Protein AF-A0A9W9IWK8-F1 (afdb_monomer_lite)

Secondary structure (DSSP, 8-state):
--HHHHHHHHHHHHHHHHHHHHHHHHTGGG--TTSHHHHHHHHHHHHHHHHHHHHHHHHHTTTTS---HHHHHHHHHHHHHHHHHHHHHHHHHHH-GGGGGGHHHHHHT--HHHHHHHHHHHTTSPS-HHHHHHHHHHHHT-

Sequence (142 aa):
MYGSNQLTTEHITAALHELNTFIENQWLRFCDRTIPIQWVAATVTRVTLARLWLTAHLSLGANGGKLSTEVWQQRHDVLFQTAIEILEFAHLLKCSEETRQWSWMFQMYRQWHAFAFILSELCVRPASALADRAWTISILMY

pLDDT: mean 73.99, std 10.4, range [40.19, 90.12]

Structure (mmCIF, N/CA/C/O backbone):
data_AF-A0A9W9IWK8-F1
#
_entry.id   AF-A0A9W9IWK8-F1
#
loop_
_atom_site.group_PDB
_atom_site.id
_atom_site.type_symbol
_atom_site.label_atom_id
_atom_site.label_alt_id
_atom_site.label_comp_id
_atom_site.label_asym_id
_atom_site.label_entity_id
_atom_site.label_seq_id
_atom_site.pdbx_PDB_ins_code
_atom_site.Cartn_x
_atom_site.Cartn_y
_atom_site.Cartn_z
_atom_site.occupancy
_atom_site.B_iso_or_equiv
_atom_site.auth_seq_id
_atom_site.auth_comp_id
_atom_site.auth_asym_id
_atom_site.auth_atom_id
_atom_site.pdbx_PDB_model_num
ATOM 1 N N . MET A 1 1 ? 32.127 9.976 -8.140 1.00 40.94 1 MET A N 1
ATOM 2 C CA . MET A 1 1 ? 30.965 10.669 -7.539 1.00 40.94 1 MET A CA 1
ATOM 3 C C . MET A 1 1 ? 29.945 9.653 -7.008 1.00 40.94 1 MET A C 1
ATOM 5 O O . MET A 1 1 ? 28.818 9.622 -7.472 1.00 40.94 1 MET A O 1
ATOM 9 N N . TYR A 1 2 ? 30.338 8.785 -6.067 1.00 40.19 2 TYR A N 1
ATOM 10 C CA . TYR A 1 2 ? 29.451 7.748 -5.496 1.00 40.19 2 TYR A CA 1
ATOM 11 C C . TYR A 1 2 ? 29.031 8.076 -4.046 1.00 40.19 2 TYR A C 1
ATOM 13 O O . TYR A 1 2 ? 28.018 7.585 -3.565 1.00 40.19 2 TYR A O 1
ATOM 21 N N . GLY A 1 3 ? 29.775 8.961 -3.365 1.00 41.62 3 GLY A N 1
ATOM 22 C CA . GLY A 1 3 ? 29.565 9.290 -1.948 1.00 41.62 3 GLY A CA 1
ATOM 23 C C . GLY A 1 3 ? 28.442 10.289 -1.650 1.00 41.62 3 GLY A C 1
ATOM 24 O O . GLY A 1 3 ? 27.908 10.274 -0.550 1.00 41.62 3 GLY A O 1
ATOM 25 N N . SER A 1 4 ? 28.028 11.130 -2.604 1.00 49.75 4 SER A N 1
ATOM 26 C CA . SER A 1 4 ? 26.976 12.136 -2.369 1.00 49.75 4 SER A CA 1
ATOM 27 C C . SER A 1 4 ? 25.560 11.540 -2.346 1.00 49.75 4 SER A C 1
ATOM 29 O O . SER A 1 4 ? 24.714 11.990 -1.574 1.00 49.75 4 SER A O 1
ATOM 31 N N . ASN A 1 5 ? 25.299 10.490 -3.136 1.00 51.16 5 ASN A N 1
ATOM 32 C CA . ASN A 1 5 ? 23.984 9.838 -3.165 1.00 51.16 5 ASN A CA 1
ATOM 33 C C . ASN A 1 5 ? 23.743 8.963 -1.928 1.00 51.16 5 ASN A C 1
ATOM 35 O O . ASN A 1 5 ? 22.631 8.977 -1.410 1.00 51.16 5 ASN A O 1
ATOM 39 N N . GLN A 1 6 ? 24.773 8.274 -1.415 1.00 51.50 6 GLN A N 1
ATOM 40 C CA . GLN A 1 6 ? 24.650 7.470 -0.191 1.00 51.50 6 GLN A CA 1
ATOM 41 C C . GLN A 1 6 ? 24.380 8.334 1.044 1.00 51.50 6 GLN A C 1
ATOM 43 O O . GLN A 1 6 ? 23.460 8.039 1.805 1.00 51.50 6 GLN A O 1
ATOM 48 N N . LEU A 1 7 ? 25.085 9.464 1.170 1.00 54.66 7 LEU A N 1
ATOM 49 C CA . LEU A 1 7 ? 24.867 10.420 2.256 1.00 54.66 7 LEU A CA 1
ATOM 50 C C . LEU A 1 7 ? 23.417 10.936 2.272 1.00 54.66 7 LEU A C 1
ATOM 52 O O . LEU A 1 7 ? 22.816 11.105 3.325 1.00 54.66 7 LEU A O 1
ATOM 56 N N . THR A 1 8 ? 22.820 11.166 1.099 1.00 61.66 8 THR A N 1
ATOM 57 C CA . THR A 1 8 ? 21.444 11.680 0.999 1.00 61.66 8 THR A CA 1
ATOM 58 C C . THR A 1 8 ? 20.404 10.594 1.293 1.00 61.66 8 THR A C 1
ATOM 60 O O . THR A 1 8 ? 19.408 10.869 1.960 1.00 61.66 8 THR A O 1
ATOM 63 N N . THR A 1 9 ? 20.635 9.349 0.856 1.00 62.03 9 THR A N 1
ATOM 64 C CA . THR A 1 9 ? 19.751 8.227 1.203 1.00 62.03 9 THR A CA 1
ATOM 65 C C . THR A 1 9 ? 19.777 7.929 2.693 1.00 62.03 9 THR A C 1
ATOM 67 O O . THR A 1 9 ? 18.713 7.764 3.281 1.00 62.03 9 THR A O 1
ATOM 70 N N . GLU A 1 10 ? 20.954 7.936 3.321 1.00 67.94 10 GLU A N 1
ATOM 71 C CA . GLU A 1 10 ? 21.087 7.715 4.762 1.00 67.94 10 GLU A CA 1
ATOM 72 C C . GLU A 1 10 ? 20.325 8.781 5.552 1.00 67.94 10 GLU A C 1
ATOM 74 O O . GLU A 1 10 ? 19.500 8.430 6.395 1.00 67.94 10 GLU A O 1
ATOM 79 N N . HIS A 1 11 ? 20.474 10.063 5.204 1.00 71.12 11 HIS A N 1
ATOM 80 C CA . HIS A 1 11 ? 19.726 11.145 5.849 1.00 71.12 11 HIS A CA 1
ATOM 81 C C . HIS A 1 11 ? 18.206 11.021 5.680 1.00 71.12 11 HIS A C 1
ATOM 83 O O . HIS A 1 11 ? 17.471 11.248 6.638 1.00 71.12 11 HIS A O 1
ATOM 89 N N . ILE A 1 12 ? 17.708 10.631 4.500 1.00 71.31 12 ILE A N 1
ATOM 90 C CA . ILE A 1 12 ? 16.263 10.445 4.296 1.00 71.31 12 ILE A CA 1
ATOM 91 C C . ILE A 1 12 ? 15.755 9.227 5.07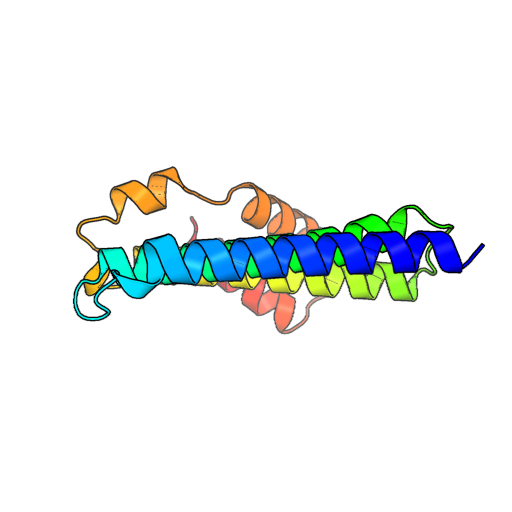0 1.00 71.31 12 ILE A C 1
ATOM 93 O O . ILE A 1 12 ? 14.691 9.291 5.681 1.00 71.31 12 ILE A O 1
ATOM 97 N N . THR A 1 13 ? 16.507 8.125 5.091 1.00 69.94 13 THR A N 1
ATOM 98 C CA . THR A 1 13 ? 16.130 6.951 5.888 1.00 69.94 13 THR A CA 1
ATOM 99 C C . THR A 1 13 ? 16.152 7.243 7.383 1.00 69.94 13 THR A C 1
ATOM 101 O O . THR A 1 13 ? 15.242 6.815 8.086 1.00 69.94 13 THR A O 1
ATOM 104 N N . ALA A 1 14 ? 17.121 8.030 7.853 1.00 76.88 14 ALA A N 1
ATOM 105 C CA . ALA A 1 14 ? 17.195 8.487 9.232 1.00 76.88 14 ALA A CA 1
ATOM 106 C C . ALA A 1 14 ? 16.009 9.398 9.574 1.00 76.88 14 ALA A C 1
ATOM 108 O O . ALA A 1 14 ? 15.344 9.163 10.577 1.00 76.88 14 ALA A O 1
ATOM 109 N N . ALA A 1 15 ? 15.668 10.354 8.705 1.00 76.88 15 ALA A N 1
ATOM 110 C CA . ALA A 1 15 ? 14.510 11.228 8.890 1.00 76.88 15 ALA A CA 1
ATOM 111 C C . ALA A 1 15 ? 13.181 10.453 8.866 1.00 76.88 15 ALA A C 1
ATOM 113 O O . ALA A 1 15 ? 12.289 10.722 9.664 1.00 76.88 15 ALA A O 1
ATOM 114 N N . LEU A 1 16 ? 13.037 9.454 7.991 1.00 77.12 16 LEU A N 1
ATOM 115 C CA . LEU A 1 16 ? 11.859 8.580 7.960 1.00 77.12 16 LEU A CA 1
ATOM 116 C C . LEU A 1 16 ? 11.771 7.687 9.196 1.00 77.12 16 LEU A C 1
ATOM 118 O O . LEU A 1 16 ? 10.676 7.459 9.704 1.00 77.12 16 LEU A O 1
ATOM 122 N N . HIS A 1 17 ? 12.906 7.199 9.690 1.00 77.31 17 HIS A N 1
ATOM 123 C CA . HIS A 1 17 ? 12.972 6.434 10.926 1.00 77.31 17 HIS A CA 1
ATOM 124 C C . HIS A 1 17 ? 12.619 7.305 12.138 1.00 77.31 17 HIS A C 1
ATOM 126 O O . HIS A 1 17 ? 11.848 6.882 13.000 1.00 77.31 17 HIS A O 1
ATOM 132 N N . GLU A 1 18 ? 13.127 8.535 12.195 1.00 81.25 18 GLU A N 1
ATOM 133 C CA . GLU A 1 18 ? 12.794 9.519 13.225 1.00 81.25 18 GLU A CA 1
ATOM 134 C C . GLU A 1 18 ? 11.306 9.883 13.182 1.00 81.25 18 GLU A C 1
ATOM 136 O O . GLU A 1 18 ? 10.637 9.836 14.213 1.00 81.25 18 GLU A O 1
ATOM 141 N N . LEU A 1 19 ? 10.750 10.125 11.990 1.00 78.50 19 LEU A N 1
ATOM 142 C CA . LEU A 1 19 ? 9.317 10.343 11.795 1.00 78.50 19 LEU A CA 1
ATOM 143 C C . LEU A 1 19 ? 8.492 9.139 12.243 1.00 78.50 19 LEU A C 1
ATOM 145 O O . LEU A 1 19 ? 7.499 9.321 12.942 1.00 78.50 19 LEU A O 1
ATOM 149 N N . ASN A 1 20 ? 8.897 7.918 11.887 1.00 76.38 20 ASN A N 1
ATOM 150 C CA . ASN A 1 20 ? 8.212 6.709 12.333 1.00 76.38 20 ASN A CA 1
ATOM 151 C C . ASN A 1 20 ? 8.246 6.595 13.862 1.00 76.38 20 ASN A C 1
ATOM 153 O O . ASN A 1 20 ? 7.209 6.392 14.480 1.00 76.38 20 ASN A O 1
ATOM 157 N N . THR A 1 21 ? 9.407 6.820 14.479 1.00 76.50 21 THR A N 1
ATOM 158 C CA . THR A 1 21 ? 9.592 6.764 15.937 1.00 76.50 21 THR A CA 1
ATOM 159 C C . THR A 1 21 ? 8.776 7.845 16.654 1.00 76.50 21 THR A C 1
ATOM 161 O O . THR A 1 21 ? 8.171 7.585 17.694 1.00 76.50 21 THR A O 1
ATOM 164 N N . PHE A 1 22 ? 8.712 9.056 16.095 1.00 80.06 22 PHE A N 1
ATOM 165 C CA . PHE A 1 22 ? 7.892 10.156 16.600 1.00 80.06 22 PHE A CA 1
ATOM 166 C C . PHE A 1 22 ? 6.402 9.824 16.513 1.00 80.06 22 PHE A C 1
ATOM 168 O O . PHE A 1 22 ? 5.676 9.933 17.499 1.00 80.0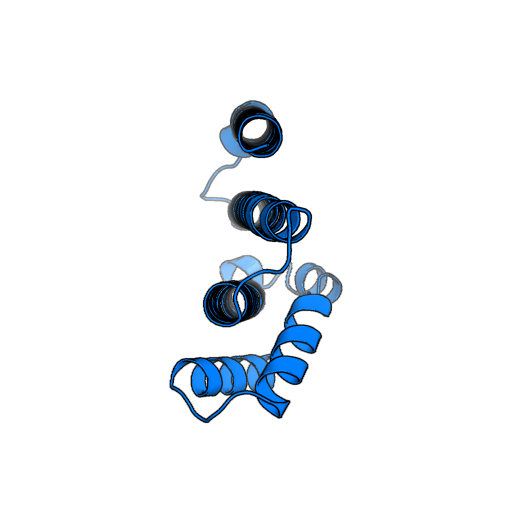6 22 PHE A O 1
ATOM 175 N N . ILE A 1 23 ? 5.949 9.362 15.348 1.00 73.56 23 ILE A N 1
ATOM 176 C CA . ILE A 1 23 ? 4.568 8.935 15.122 1.00 73.56 23 ILE A CA 1
ATOM 177 C C . ILE A 1 23 ? 4.196 7.795 16.073 1.00 73.56 23 ILE A C 1
ATOM 179 O O . ILE A 1 23 ? 3.104 7.787 16.648 1.00 73.56 23 ILE A O 1
ATOM 183 N N . GLU A 1 24 ? 5.107 6.847 16.272 1.00 72.94 24 GLU A N 1
ATOM 184 C CA . GLU A 1 24 ? 4.872 5.675 17.099 1.00 72.94 24 GLU A CA 1
ATOM 185 C C . GLU A 1 24 ? 4.768 6.033 18.583 1.00 72.94 24 GLU A C 1
ATOM 187 O O . GLU A 1 24 ? 3.814 5.629 19.251 1.00 72.94 24 GLU A O 1
ATOM 192 N N . ASN A 1 25 ? 5.666 6.889 19.070 1.00 71.19 25 ASN A N 1
ATOM 193 C CA . ASN A 1 25 ? 5.661 7.344 20.456 1.00 71.19 25 ASN A CA 1
ATOM 194 C C . ASN A 1 25 ? 4.540 8.334 20.779 1.00 71.19 25 ASN A C 1
ATOM 196 O O . ASN A 1 25 ? 4.010 8.301 21.892 1.00 71.19 25 ASN A O 1
ATOM 200 N N . GLN A 1 26 ? 4.186 9.213 19.841 1.00 68.69 26 GLN A N 1
ATOM 201 C CA . GLN A 1 26 ? 3.258 10.309 20.103 1.00 68.69 26 GLN A CA 1
ATOM 202 C C . GLN A 1 26 ? 1.802 9.965 19.774 1.00 68.69 26 GLN A C 1
ATOM 204 O O . GLN A 1 26 ? 0.903 10.481 20.433 1.00 68.69 26 GLN A O 1
ATOM 209 N N . TRP A 1 27 ? 1.558 9.080 18.801 1.00 64.69 27 TRP A N 1
ATOM 210 C CA . TRP A 1 27 ? 0.207 8.799 18.302 1.00 64.69 27 TRP A CA 1
ATOM 211 C C . TRP A 1 27 ? -0.152 7.310 18.354 1.00 64.69 27 TRP A C 1
ATOM 213 O O . TRP A 1 27 ? -1.203 6.955 18.889 1.00 64.69 27 TRP A O 1
ATOM 223 N N . LEU A 1 28 ? 0.712 6.416 17.854 1.00 63.78 28 LEU A N 1
ATOM 224 C CA . LEU A 1 28 ? 0.380 4.982 17.772 1.00 63.78 28 LEU A CA 1
ATOM 225 C C . LEU A 1 28 ? 0.348 4.294 19.138 1.00 63.78 28 LEU A C 1
ATOM 227 O O . LEU A 1 28 ? -0.447 3.379 19.329 1.00 63.78 28 LEU A O 1
ATOM 231 N N . ARG A 1 29 ? 1.166 4.740 20.096 1.00 67.88 29 ARG A N 1
ATOM 232 C CA . ARG A 1 29 ? 1.178 4.232 21.478 1.00 67.88 29 ARG A CA 1
ATOM 233 C C . ARG A 1 29 ? -0.172 4.371 22.188 1.00 67.88 29 ARG A C 1
ATOM 235 O O . ARG A 1 29 ? -0.470 3.577 23.074 1.00 67.88 29 ARG A O 1
ATOM 242 N N . PHE A 1 30 ? -0.965 5.373 21.819 1.00 66.38 30 PHE A N 1
ATOM 243 C CA . PHE A 1 30 ? -2.287 5.620 22.397 1.00 66.38 30 PHE A CA 1
ATOM 244 C C . PHE A 1 30 ? -3.423 5.039 21.549 1.00 66.38 30 PHE A C 1
ATOM 246 O O . PHE A 1 30 ? -4.581 5.133 21.948 1.00 66.38 30 PHE A O 1
ATOM 253 N N . CYS A 1 31 ? -3.109 4.452 20.388 1.00 64.81 31 CYS A N 1
ATOM 254 C CA . CYS A 1 31 ? -4.094 3.764 19.568 1.00 64.81 31 CYS A CA 1
ATOM 255 C C . CYS A 1 31 ? -4.381 2.387 20.165 1.00 64.81 31 CYS A C 1
ATOM 257 O O . CYS A 1 31 ? -3.544 1.481 20.120 1.00 64.81 31 CYS A O 1
ATOM 259 N N . ASP A 1 32 ? -5.591 2.223 20.679 1.00 69.81 32 ASP A N 1
ATOM 260 C CA . ASP A 1 32 ? -6.120 0.935 21.072 1.00 69.81 32 ASP A CA 1
ATOM 261 C C . ASP A 1 32 ? -6.508 0.152 19.809 1.00 69.81 32 ASP A C 1
ATOM 263 O O . ASP A 1 32 ? -7.306 0.599 18.982 1.00 69.81 32 ASP A O 1
ATOM 267 N N . ARG A 1 33 ? -5.921 -1.038 19.638 1.00 64.12 33 ARG A N 1
ATOM 268 C CA . ARG A 1 33 ? -6.198 -1.914 18.488 1.00 64.12 33 ARG A CA 1
ATOM 269 C C . ARG A 1 33 ? -7.613 -2.494 18.523 1.00 64.12 33 ARG A C 1
ATOM 271 O O . ARG A 1 33 ? -8.035 -3.073 17.529 1.00 64.12 33 ARG A O 1
ATOM 278 N N . THR A 1 34 ? -8.326 -2.337 19.637 1.00 71.62 34 THR A N 1
ATOM 279 C CA . THR A 1 34 ? -9.740 -2.702 19.770 1.00 71.62 34 THR A CA 1
ATOM 280 C C . THR A 1 34 ? -10.684 -1.658 19.170 1.00 71.62 34 THR A C 1
ATOM 282 O O . THR A 1 34 ? -11.833 -1.986 18.891 1.00 71.62 34 THR A O 1
ATOM 285 N N . ILE A 1 35 ? -10.215 -0.425 18.924 1.00 76.06 35 ILE A N 1
ATOM 286 C CA . ILE A 1 35 ? -10.996 0.633 18.276 1.00 76.06 35 ILE A CA 1
ATOM 287 C C . ILE A 1 35 ? -10.650 0.652 16.776 1.00 76.06 35 ILE A C 1
ATOM 289 O O . ILE A 1 35 ? -9.555 1.093 16.403 1.00 76.06 35 ILE A O 1
ATOM 293 N N . PRO A 1 36 ? -11.569 0.250 15.877 1.00 73.50 36 PRO A N 1
ATOM 294 C CA . PRO A 1 36 ? -11.222 0.019 14.476 1.00 73.50 36 PRO A CA 1
ATOM 295 C C . PRO A 1 36 ? -10.668 1.247 13.745 1.00 73.50 36 PRO A C 1
ATOM 297 O O . PRO A 1 36 ? -9.725 1.123 12.969 1.00 73.50 36 PRO A O 1
ATOM 300 N N . ILE A 1 37 ? -11.167 2.457 14.025 1.00 72.50 37 ILE A N 1
ATOM 301 C CA . ILE A 1 37 ? -10.659 3.683 13.384 1.00 72.50 37 ILE A CA 1
ATOM 302 C C . ILE A 1 37 ? -9.222 4.024 13.794 1.00 72.50 37 ILE A C 1
ATOM 304 O O . ILE A 1 37 ? -8.451 4.519 12.973 1.00 72.50 37 ILE A O 1
ATOM 308 N N . GLN A 1 38 ? -8.835 3.722 15.036 1.00 76.00 38 GLN A N 1
ATOM 309 C CA . GLN A 1 38 ? -7.470 3.937 15.517 1.00 76.00 38 GLN A CA 1
ATOM 310 C C . GLN A 1 38 ? -6.513 2.925 14.884 1.00 76.00 38 GLN A C 1
ATOM 312 O O . GLN A 1 38 ? -5.426 3.291 14.437 1.00 76.00 38 GLN A O 1
ATOM 317 N N . TRP A 1 39 ? -6.947 1.670 14.746 1.00 75.56 39 TRP A N 1
ATOM 318 C CA . TRP A 1 39 ? -6.208 0.660 13.992 1.00 75.56 39 TRP A CA 1
ATOM 319 C C . TRP A 1 39 ? -6.044 1.041 12.511 1.00 75.56 39 TRP A C 1
ATOM 321 O O . TRP A 1 39 ? -4.948 0.914 11.955 1.00 75.56 39 TRP A O 1
ATOM 331 N N . VAL A 1 40 ? -7.090 1.573 11.870 1.00 73.56 40 VAL A N 1
ATOM 332 C CA . VAL A 1 40 ? -6.991 2.059 10.487 1.00 73.56 40 VAL A CA 1
ATOM 333 C C . VAL A 1 40 ? -6.014 3.221 10.380 1.00 73.56 40 VAL A C 1
ATOM 335 O O . VAL A 1 40 ? -5.134 3.179 9.525 1.00 73.56 40 VAL A O 1
ATOM 338 N N . ALA A 1 41 ? -6.124 4.233 11.243 1.00 74.00 41 ALA A N 1
ATOM 339 C CA . ALA A 1 41 ? -5.210 5.372 11.245 1.00 74.00 41 ALA A CA 1
ATOM 340 C C . ALA A 1 41 ? -3.754 4.912 11.413 1.00 74.00 41 ALA A C 1
ATOM 342 O O . ALA A 1 41 ? -2.867 5.349 10.674 1.00 74.00 41 ALA A O 1
ATOM 343 N N . ALA A 1 42 ? -3.520 3.955 12.314 1.00 76.00 42 ALA A N 1
ATOM 344 C CA . ALA A 1 42 ? -2.215 3.345 12.507 1.00 76.00 42 ALA A CA 1
ATOM 345 C C . ALA A 1 42 ? -1.690 2.661 11.240 1.00 76.00 42 ALA A C 1
ATOM 347 O O . ALA A 1 42 ? -0.529 2.826 10.860 1.00 76.00 42 ALA A O 1
ATOM 348 N N . THR A 1 43 ? -2.555 1.915 10.562 1.00 73.81 43 THR A N 1
ATOM 349 C CA . THR A 1 43 ? -2.192 1.150 9.369 1.00 73.81 43 THR A CA 1
ATOM 350 C C . THR A 1 43 ? -1.952 2.066 8.169 1.00 73.81 43 THR A C 1
ATOM 352 O O . THR A 1 43 ? -0.932 1.936 7.499 1.00 73.81 43 THR A O 1
ATOM 355 N N . VAL A 1 44 ? -2.809 3.067 7.951 1.00 74.69 44 VAL A N 1
ATOM 356 C CA . VAL A 1 44 ? -2.633 4.104 6.920 1.00 74.69 44 VAL A CA 1
ATOM 357 C C . VAL A 1 44 ? -1.318 4.852 7.119 1.00 74.69 44 VAL A C 1
ATOM 359 O O . VAL A 1 44 ? -0.594 5.098 6.152 1.00 74.69 44 VAL A O 1
ATOM 362 N N . THR A 1 45 ? -0.980 5.187 8.364 1.00 74.19 45 THR A N 1
ATOM 363 C CA . THR A 1 45 ? 0.261 5.904 8.668 1.00 74.19 45 THR A CA 1
ATOM 364 C C . THR A 1 45 ? 1.485 5.054 8.333 1.00 74.19 45 THR A C 1
ATOM 366 O O . THR A 1 45 ? 2.381 5.524 7.632 1.00 74.19 45 THR A O 1
ATOM 369 N N . ARG A 1 46 ? 1.487 3.772 8.725 1.00 75.25 46 ARG A N 1
ATOM 370 C CA . ARG A 1 46 ? 2.554 2.821 8.367 1.00 75.25 46 ARG A CA 1
ATOM 371 C C . ARG A 1 46 ? 2.691 2.639 6.854 1.00 75.25 46 ARG A C 1
ATOM 373 O O . ARG A 1 46 ? 3.801 2.703 6.335 1.00 75.25 46 ARG A O 1
ATOM 380 N N . VAL A 1 47 ? 1.577 2.478 6.139 1.00 73.31 47 VAL A N 1
ATOM 381 C CA . VAL A 1 47 ? 1.562 2.356 4.668 1.00 73.31 47 VAL A CA 1
ATOM 382 C C . VAL A 1 47 ? 2.097 3.626 4.001 1.00 73.31 47 VAL A C 1
ATOM 384 O O . VAL A 1 47 ? 2.845 3.552 3.027 1.00 73.31 47 VAL A O 1
ATOM 387 N N . THR A 1 48 ? 1.757 4.801 4.530 1.00 73.56 48 THR A N 1
ATOM 388 C CA . THR A 1 48 ? 2.236 6.084 3.998 1.00 73.56 48 THR A CA 1
ATOM 389 C C . THR A 1 48 ? 3.738 6.248 4.219 1.00 73.56 48 THR A C 1
ATOM 391 O O . THR A 1 48 ? 4.445 6.628 3.290 1.00 73.56 48 THR A O 1
ATOM 394 N N . LEU A 1 49 ? 4.246 5.899 5.403 1.00 75.00 49 LEU A N 1
ATOM 395 C CA . LEU A 1 49 ? 5.682 5.912 5.695 1.00 75.00 49 LEU A CA 1
ATOM 396 C C . LEU A 1 49 ? 6.460 4.946 4.794 1.00 75.00 49 LEU A C 1
ATOM 398 O O . LEU A 1 49 ? 7.471 5.340 4.216 1.00 75.00 49 LEU A O 1
ATOM 402 N N . ALA A 1 50 ? 5.956 3.723 4.601 1.00 72.62 50 ALA A N 1
ATOM 403 C CA . ALA A 1 50 ? 6.551 2.759 3.676 1.00 72.62 50 ALA A CA 1
ATOM 404 C C . ALA A 1 50 ? 6.583 3.299 2.234 1.00 72.62 50 ALA A C 1
ATOM 406 O O . ALA A 1 50 ? 7.597 3.193 1.545 1.00 72.62 50 ALA A O 1
ATOM 407 N N . ARG A 1 51 ? 5.506 3.962 1.791 1.00 70.19 51 ARG A N 1
ATOM 408 C CA . ARG A 1 51 ? 5.438 4.590 0.465 1.00 70.19 51 ARG A CA 1
ATOM 409 C C . ARG A 1 51 ? 6.423 5.747 0.313 1.00 70.19 51 ARG A C 1
ATOM 411 O O . ARG A 1 51 ? 7.050 5.870 -0.738 1.00 70.19 51 ARG A O 1
ATOM 418 N N . LEU A 1 52 ? 6.567 6.590 1.334 1.00 75.50 52 LEU A N 1
ATOM 419 C CA . LEU A 1 52 ? 7.530 7.694 1.337 1.00 75.50 52 LEU A CA 1
ATOM 420 C C . LEU A 1 52 ? 8.966 7.169 1.280 1.00 75.50 52 LEU A C 1
ATOM 422 O O . LEU A 1 52 ? 9.759 7.666 0.483 1.00 75.50 52 LEU A O 1
ATOM 426 N N . TRP A 1 53 ? 9.270 6.123 2.051 1.00 76.31 53 TRP A N 1
ATOM 427 C CA . TRP A 1 53 ? 10.561 5.437 2.011 1.00 76.31 53 TRP A CA 1
ATOM 428 C C . TRP A 1 53 ? 10.884 4.908 0.620 1.00 76.31 53 TRP A C 1
ATOM 430 O O . TRP A 1 53 ? 11.948 5.190 0.066 1.00 76.31 53 TRP A O 1
ATOM 440 N N . LEU A 1 54 ? 9.921 4.215 0.018 1.00 69.62 54 LEU A N 1
ATOM 441 C CA . LEU A 1 54 ? 10.077 3.651 -1.308 1.00 69.62 54 LEU A CA 1
ATOM 442 C C . LEU A 1 54 ? 10.270 4.747 -2.367 1.00 69.62 54 LEU A C 1
ATOM 444 O O . LEU A 1 54 ? 11.205 4.688 -3.161 1.00 69.62 54 LEU A O 1
ATOM 448 N N . THR A 1 55 ? 9.440 5.793 -2.334 1.00 68.69 55 THR A N 1
ATOM 449 C CA . THR A 1 55 ? 9.507 6.920 -3.279 1.00 68.69 55 THR A CA 1
ATOM 450 C C . THR A 1 55 ? 10.831 7.672 -3.162 1.00 68.69 55 THR A C 1
ATOM 452 O O . THR A 1 55 ? 11.424 8.028 -4.180 1.00 68.69 55 THR A O 1
ATOM 455 N N . ALA A 1 56 ? 11.336 7.885 -1.946 1.00 70.25 56 ALA A N 1
ATOM 456 C CA . ALA A 1 56 ? 12.644 8.488 -1.729 1.00 70.25 56 ALA A CA 1
ATOM 457 C C . ALA A 1 56 ? 13.764 7.625 -2.327 1.00 70.25 56 ALA A C 1
ATOM 459 O O . ALA A 1 56 ? 14.583 8.118 -3.098 1.00 70.25 56 ALA A O 1
ATOM 460 N N . HIS A 1 57 ? 13.768 6.320 -2.055 1.00 66.81 57 HIS A N 1
ATOM 461 C CA . HIS A 1 57 ? 14.800 5.429 -2.585 1.00 66.81 57 HIS A CA 1
ATOM 462 C C . HIS A 1 57 ? 14.782 5.362 -4.126 1.00 66.81 57 HIS A C 1
ATOM 464 O O . HIS A 1 57 ? 15.829 5.389 -4.778 1.00 66.81 57 HIS A O 1
ATOM 470 N N . LEU A 1 58 ? 13.587 5.348 -4.724 1.00 66.56 58 LEU A N 1
ATOM 471 C CA . LEU A 1 58 ? 13.393 5.303 -6.175 1.00 66.56 58 LEU A CA 1
ATOM 472 C C . LEU A 1 58 ? 13.738 6.615 -6.894 1.00 66.56 58 LEU A C 1
ATOM 474 O O . LEU A 1 58 ? 14.375 6.580 -7.950 1.00 66.56 58 LEU A O 1
ATOM 478 N N . SER A 1 59 ? 13.335 7.763 -6.343 1.00 65.00 59 SER A N 1
ATOM 479 C CA . SER A 1 59 ? 13.552 9.083 -6.958 1.00 65.00 59 SER A CA 1
ATOM 480 C C . SER A 1 59 ? 15.021 9.509 -6.932 1.00 65.00 59 SER A C 1
ATOM 482 O O . SER A 1 59 ? 15.544 9.985 -7.941 1.00 65.00 59 SER A O 1
ATOM 484 N N . LEU A 1 60 ? 15.737 9.262 -5.833 1.00 59.41 60 LEU A N 1
ATOM 485 C CA . LEU A 1 60 ? 17.156 9.616 -5.735 1.00 59.41 60 LEU A CA 1
ATOM 486 C C . LEU A 1 60 ? 18.043 8.760 -6.640 1.00 59.41 60 LEU A C 1
ATOM 488 O O . LEU A 1 60 ? 19.025 9.251 -7.198 1.00 59.41 60 LEU A O 1
ATOM 492 N N . GLY A 1 61 ? 17.665 7.504 -6.867 1.00 57.06 61 GLY A N 1
ATOM 493 C CA . GLY A 1 61 ? 18.368 6.653 -7.811 1.00 57.06 61 GLY A CA 1
ATOM 494 C C . GLY A 1 61 ? 18.235 7.107 -9.273 1.00 57.06 61 GLY A C 1
ATOM 495 O O . GLY A 1 61 ? 18.952 6.581 -10.120 1.00 57.06 61 GLY A O 1
ATOM 496 N N . ALA A 1 62 ? 17.299 8.000 -9.619 1.00 56.62 62 ALA A N 1
ATOM 497 C CA . ALA A 1 62 ? 17.081 8.492 -10.987 1.00 56.62 62 ALA A CA 1
ATOM 498 C C . ALA A 1 62 ? 17.887 9.764 -11.308 1.00 56.62 62 ALA A C 1
ATOM 500 O O . ALA A 1 62 ? 18.198 10.013 -12.469 1.00 56.62 62 ALA A O 1
ATOM 501 N N . ASN A 1 63 ? 18.292 10.528 -10.288 1.00 55.88 63 ASN A N 1
ATOM 502 C CA . ASN A 1 63 ? 18.967 11.821 -10.455 1.00 55.88 63 ASN A CA 1
ATOM 503 C C . ASN A 1 63 ? 20.491 11.727 -10.698 1.00 55.88 63 ASN A C 1
ATOM 505 O O . ASN A 1 63 ? 21.145 12.754 -10.851 1.00 55.88 63 ASN A O 1
ATOM 509 N N . GLY A 1 64 ? 21.076 10.521 -10.725 1.00 53.38 64 GLY A N 1
ATOM 510 C CA . GLY A 1 64 ? 22.536 10.318 -10.742 1.00 53.38 64 GLY A CA 1
ATOM 511 C C . GLY A 1 64 ? 23.181 9.913 -12.077 1.00 53.38 64 GLY A C 1
ATOM 512 O O . GLY A 1 64 ? 24.404 9.819 -12.138 1.00 53.38 64 GLY A O 1
ATOM 513 N N . GLY A 1 65 ? 22.411 9.653 -13.138 1.00 56.56 65 GLY A N 1
ATOM 514 C CA . GLY A 1 65 ? 22.940 9.236 -14.446 1.00 56.56 65 GLY A CA 1
ATOM 515 C C . GLY A 1 65 ? 21.933 8.424 -15.263 1.00 56.56 65 GLY A C 1
ATOM 516 O O . GLY A 1 65 ? 20.915 7.998 -14.722 1.00 56.56 65 GLY A O 1
ATOM 517 N N . LYS A 1 66 ? 22.210 8.209 -16.565 1.00 57.66 66 LYS A N 1
ATOM 518 C CA . LYS A 1 66 ? 21.409 7.332 -17.444 1.00 57.66 66 LYS A CA 1
ATOM 519 C C . LYS A 1 66 ? 21.261 5.968 -16.774 1.00 57.66 66 LYS A C 1
ATOM 521 O O . LYS A 1 66 ? 22.202 5.178 -16.745 1.00 57.66 66 LYS A O 1
ATOM 526 N N . LEU A 1 67 ? 20.083 5.725 -16.220 1.00 63.88 67 LEU A N 1
ATOM 527 C CA . LEU A 1 67 ? 19.728 4.441 -15.657 1.00 63.88 67 LEU A CA 1
ATOM 528 C C . LEU A 1 67 ? 19.776 3.400 -16.777 1.00 63.88 67 LEU A C 1
ATOM 530 O O . LEU A 1 67 ? 19.279 3.667 -17.873 1.00 63.88 67 LEU A O 1
ATOM 534 N N . SER A 1 68 ? 20.379 2.238 -16.531 1.00 69.19 68 SER A N 1
ATOM 535 C CA . SER A 1 68 ? 20.253 1.136 -17.482 1.00 69.19 68 SER A CA 1
ATOM 536 C C . SER A 1 68 ? 18.774 0.768 -17.627 1.00 69.19 68 SER A C 1
ATOM 538 O O . SER A 1 68 ? 17.992 0.888 -16.679 1.00 69.19 68 SER A O 1
ATOM 540 N N . THR A 1 69 ? 18.384 0.331 -18.824 1.00 72.31 69 THR A N 1
ATOM 541 C CA . THR A 1 69 ? 17.000 -0.052 -19.137 1.00 72.31 69 THR A CA 1
ATOM 542 C C . THR A 1 69 ? 16.455 -1.090 -18.150 1.00 72.31 69 THR A C 1
ATOM 544 O O . THR A 1 69 ? 15.304 -0.993 -17.738 1.00 72.31 69 THR A O 1
ATOM 547 N N . GLU A 1 70 ? 17.305 -2.012 -17.693 1.00 73.81 70 GLU A N 1
ATOM 548 C CA . GLU A 1 70 ? 16.975 -3.045 -16.702 1.00 73.81 70 GLU A CA 1
ATOM 549 C C . GLU A 1 70 ? 16.607 -2.458 -15.331 1.00 73.81 70 GLU A C 1
ATOM 551 O O . GLU A 1 70 ? 15.583 -2.812 -14.750 1.00 73.81 70 GLU A O 1
ATOM 556 N N . VAL A 1 71 ? 17.395 -1.505 -14.821 1.00 71.62 71 VAL A N 1
ATOM 557 C CA . VAL A 1 71 ? 17.121 -0.863 -13.524 1.00 71.62 71 VAL A CA 1
ATOM 558 C C . VAL A 1 71 ? 15.885 0.036 -13.628 1.00 71.62 71 VAL A C 1
ATOM 560 O O . VAL A 1 71 ? 15.147 0.187 -12.657 1.00 71.62 71 VAL A O 1
ATOM 563 N N . TRP A 1 72 ? 15.610 0.611 -14.801 1.00 73.88 72 TRP A N 1
ATOM 564 C CA . TRP A 1 72 ? 14.386 1.381 -15.037 1.00 73.88 72 TRP A CA 1
ATOM 565 C C . TRP A 1 72 ? 13.137 0.494 -15.033 1.00 73.88 72 TRP A C 1
ATOM 567 O O . TRP A 1 72 ? 12.153 0.830 -14.374 1.00 73.88 72 TRP A O 1
ATOM 577 N N . GLN A 1 73 ? 13.205 -0.669 -15.685 1.00 75.38 73 GLN A N 1
ATOM 578 C CA . GLN A 1 73 ? 12.133 -1.666 -15.671 1.00 75.38 73 GLN A CA 1
ATOM 579 C C . GLN A 1 73 ? 11.873 -2.198 -14.262 1.00 75.38 73 GLN A C 1
ATOM 581 O O . GLN A 1 73 ? 10.736 -2.153 -13.803 1.00 75.38 73 GLN A O 1
ATOM 586 N N . GLN A 1 74 ? 12.921 -2.582 -13.528 1.00 79.00 74 GLN A N 1
ATOM 587 C CA . GLN A 1 74 ? 12.786 -3.050 -12.146 1.00 79.00 74 GLN A CA 1
ATOM 588 C C . GLN A 1 74 ? 12.121 -1.995 -11.246 1.00 79.00 74 GLN A C 1
ATOM 590 O O . GLN A 1 74 ? 11.318 -2.315 -10.372 1.00 79.00 74 GLN A O 1
ATOM 595 N N . ARG A 1 75 ? 12.422 -0.712 -11.467 1.00 74.75 75 ARG A N 1
ATOM 596 C CA . ARG A 1 75 ? 11.769 0.386 -10.745 1.00 74.75 75 ARG A CA 1
ATOM 597 C C . ARG A 1 75 ? 10.297 0.525 -11.093 1.00 74.75 75 ARG A C 1
ATOM 599 O O . ARG A 1 75 ? 9.485 0.693 -10.186 1.00 74.75 75 ARG A O 1
ATOM 606 N N . HIS A 1 76 ? 9.960 0.459 -12.377 1.00 79.19 76 HIS A N 1
ATOM 607 C CA . HIS A 1 76 ? 8.571 0.469 -12.823 1.00 79.19 76 HIS A CA 1
ATOM 608 C C . HIS A 1 76 ? 7.789 -0.717 -12.247 1.00 79.19 76 HIS A C 1
ATOM 610 O O . HIS A 1 76 ? 6.677 -0.519 -11.772 1.00 79.19 76 HIS A O 1
ATOM 616 N N . ASP A 1 77 ? 8.387 -1.909 -12.180 1.00 83.19 77 ASP A N 1
ATOM 617 C CA . ASP A 1 77 ? 7.776 -3.094 -11.561 1.00 83.19 77 ASP A CA 1
ATOM 618 C C . ASP A 1 77 ? 7.444 -2.863 -10.082 1.00 83.19 77 ASP A C 1
ATOM 620 O O . ASP A 1 77 ? 6.325 -3.123 -9.643 1.00 83.19 77 ASP A O 1
ATOM 624 N N . VAL A 1 78 ? 8.394 -2.318 -9.318 1.00 82.75 78 VAL A N 1
ATOM 625 C CA . VAL A 1 78 ? 8.213 -2.029 -7.889 1.00 82.75 78 VAL A CA 1
ATOM 626 C C . VAL A 1 78 ? 7.142 -0.959 -7.661 1.00 82.75 78 VAL A C 1
ATOM 628 O O . VAL A 1 78 ? 6.308 -1.094 -6.762 1.00 82.75 78 VAL A O 1
ATOM 631 N N . LEU A 1 79 ? 7.130 0.098 -8.478 1.00 82.62 79 LEU A N 1
ATOM 632 C CA . LEU A 1 79 ? 6.101 1.139 -8.417 1.00 82.62 79 LEU A CA 1
ATOM 633 C C . LEU A 1 79 ? 4.723 0.590 -8.789 1.00 82.62 79 LEU A C 1
ATOM 635 O O . LEU A 1 79 ? 3.739 0.931 -8.136 1.00 82.62 79 LEU A O 1
ATOM 639 N N . PHE A 1 80 ? 4.649 -0.276 -9.799 1.00 85.19 80 PHE A N 1
ATOM 640 C CA . PHE A 1 80 ? 3.405 -0.888 -10.253 1.00 85.19 80 PHE A CA 1
ATOM 641 C C . PHE A 1 80 ? 2.836 -1.836 -9.200 1.00 85.19 80 PHE A C 1
ATOM 643 O O . PHE A 1 80 ? 1.666 -1.715 -8.841 1.00 85.19 80 PHE A O 1
ATOM 650 N N . GLN A 1 81 ? 3.675 -2.687 -8.606 1.00 86.62 81 GLN A N 1
ATOM 651 C CA . GLN A 1 81 ? 3.278 -3.523 -7.477 1.00 86.62 81 GLN A CA 1
ATOM 652 C C . GLN A 1 81 ? 2.793 -2.679 -6.293 1.00 86.62 81 GLN A C 1
ATOM 654 O O . GLN A 1 81 ? 1.733 -2.948 -5.730 1.00 86.62 81 GLN A O 1
ATOM 659 N N . THR A 1 82 ? 3.525 -1.620 -5.952 1.00 82.62 82 THR A N 1
ATOM 660 C CA . THR A 1 82 ? 3.134 -0.731 -4.857 1.00 82.62 82 THR A CA 1
ATOM 661 C C . THR A 1 82 ? 1.791 -0.073 -5.150 1.00 82.62 82 THR A C 1
ATOM 663 O O . THR A 1 82 ? 0.931 -0.026 -4.281 1.00 82.62 82 THR A O 1
ATOM 666 N N . ALA A 1 83 ? 1.561 0.404 -6.375 1.00 83.75 83 ALA A N 1
ATOM 667 C CA . ALA A 1 83 ? 0.283 0.987 -6.763 1.00 83.75 83 ALA A CA 1
ATOM 668 C C . ALA A 1 83 ? -0.883 -0.001 -6.588 1.00 83.75 83 ALA A C 1
ATOM 670 O O . ALA A 1 83 ? -1.929 0.393 -6.068 1.00 83.75 83 ALA A O 1
ATOM 671 N N . ILE A 1 84 ? -0.692 -1.276 -6.947 1.00 86.00 84 ILE A N 1
ATOM 672 C CA . ILE A 1 84 ? -1.684 -2.341 -6.725 1.00 86.00 84 ILE A CA 1
ATOM 673 C C . ILE A 1 84 ? -1.978 -2.497 -5.231 1.00 86.00 84 ILE A C 1
ATOM 675 O O . ILE A 1 84 ? -3.140 -2.445 -4.835 1.00 86.00 84 ILE A O 1
ATOM 679 N N . GLU A 1 85 ? -0.944 -2.606 -4.394 1.00 85.69 85 GLU A N 1
ATOM 680 C CA . GLU A 1 85 ? -1.092 -2.754 -2.939 1.00 85.69 85 GLU A CA 1
ATOM 681 C C . GLU A 1 85 ? -1.847 -1.568 -2.313 1.00 85.69 85 GLU A C 1
ATOM 683 O O . GLU A 1 85 ? -2.661 -1.742 -1.406 1.00 85.69 85 GLU A O 1
ATOM 688 N N . ILE A 1 86 ? -1.645 -0.351 -2.830 1.00 82.88 86 ILE A N 1
ATOM 689 C CA . ILE A 1 86 ? -2.386 0.844 -2.398 1.00 82.88 86 ILE A CA 1
ATOM 690 C C . ILE A 1 86 ? -3.878 0.705 -2.697 1.00 82.88 86 ILE A C 1
ATOM 692 O O . ILE A 1 86 ? -4.708 1.053 -1.853 1.00 82.88 86 ILE A O 1
ATOM 696 N N . LEU A 1 87 ? -4.220 0.241 -3.900 1.00 84.25 87 LEU A N 1
ATOM 697 C CA . LEU A 1 87 ? -5.611 0.071 -4.302 1.00 84.25 87 LEU A CA 1
ATOM 698 C C . LEU A 1 87 ? -6.285 -1.078 -3.542 1.00 84.25 87 LEU A C 1
ATOM 700 O O . LEU A 1 87 ? -7.423 -0.920 -3.102 1.00 84.25 87 LEU A O 1
ATOM 704 N N . GLU A 1 88 ? -5.584 -2.190 -3.324 1.00 86.00 88 GLU A N 1
ATOM 705 C CA . GLU A 1 88 ? -6.056 -3.315 -2.506 1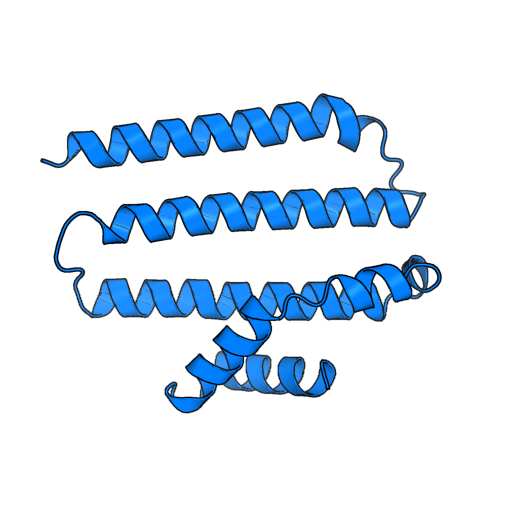.00 86.00 88 GLU A CA 1
ATOM 706 C C . GLU A 1 88 ? -6.311 -2.887 -1.063 1.00 86.00 88 GLU A C 1
ATOM 708 O O . GLU A 1 88 ? -7.363 -3.185 -0.498 1.00 86.00 88 GLU A O 1
ATOM 713 N N . PHE A 1 89 ? -5.392 -2.117 -0.482 1.00 81.06 89 PHE A N 1
ATOM 714 C CA . PHE A 1 89 ? -5.558 -1.584 0.861 1.00 81.06 89 PHE A CA 1
ATOM 715 C C . PHE A 1 89 ? -6.751 -0.623 0.950 1.00 81.06 89 PHE A C 1
ATOM 717 O O . PHE A 1 89 ? -7.559 -0.711 1.874 1.00 81.06 89 PHE A O 1
ATOM 724 N N . ALA A 1 90 ? -6.917 0.260 -0.038 1.00 79.75 90 ALA A N 1
ATOM 725 C CA . ALA A 1 90 ? -8.075 1.146 -0.114 1.00 79.75 90 ALA A CA 1
ATOM 726 C C . ALA A 1 90 ? -9.395 0.364 -0.259 1.00 79.75 90 ALA A C 1
ATOM 728 O O . ALA A 1 90 ? -10.397 0.729 0.359 1.00 79.75 90 ALA A O 1
ATOM 729 N N . HIS A 1 91 ? -9.398 -0.726 -1.030 1.00 81.75 91 HIS A N 1
ATOM 730 C CA . HIS A 1 91 ? -10.549 -1.617 -1.157 1.00 81.75 91 HIS A CA 1
ATOM 731 C C . HIS A 1 91 ? -10.862 -2.332 0.165 1.00 81.75 91 HIS A C 1
ATOM 733 O O . HIS A 1 91 ? -12.010 -2.321 0.604 1.00 81.75 91 HIS A O 1
ATOM 739 N N . LEU A 1 92 ? -9.850 -2.864 0.857 1.00 81.50 92 LEU A N 1
ATOM 740 C CA . LEU A 1 92 ? -10.006 -3.501 2.168 1.00 81.50 92 LEU A CA 1
ATOM 741 C C . LEU A 1 92 ? -10.620 -2.535 3.188 1.00 81.50 92 LEU A C 1
ATOM 743 O O . LEU A 1 92 ? -11.568 -2.893 3.885 1.00 81.50 92 LEU A O 1
ATOM 747 N N . LEU A 1 93 ? -10.143 -1.289 3.235 1.00 75.88 93 LEU A N 1
ATOM 748 C CA . LEU A 1 93 ? -10.697 -0.259 4.119 1.00 75.88 93 LEU A CA 1
ATOM 749 C C . LEU A 1 93 ? -12.138 0.129 3.772 1.00 75.88 93 LEU A C 1
ATOM 751 O O . LEU A 1 93 ? -12.906 0.493 4.664 1.00 75.88 93 LEU A O 1
ATOM 755 N N . LYS A 1 94 ? -12.516 0.057 2.493 1.00 72.62 94 LYS A N 1
ATOM 756 C CA . LYS A 1 94 ? -13.890 0.302 2.038 1.00 72.62 94 LYS A CA 1
ATOM 757 C C . LYS A 1 94 ? -14.828 -0.856 2.398 1.00 72.62 94 LYS A C 1
ATOM 759 O O . LYS A 1 94 ? -15.992 -0.602 2.701 1.00 72.62 94 LYS A O 1
ATOM 764 N N . CYS A 1 95 ? -14.343 -2.095 2.333 1.00 75.06 95 CYS A N 1
ATOM 765 C CA . CYS A 1 95 ? -15.157 -3.309 2.446 1.00 75.06 95 CYS A CA 1
ATOM 766 C C . CYS A 1 95 ? -15.162 -3.954 3.839 1.00 75.06 95 CYS A C 1
ATOM 768 O O . CYS A 1 95 ? -15.996 -4.820 4.084 1.00 75.06 95 CYS A O 1
ATOM 770 N N . SER A 1 96 ? -14.272 -3.553 4.748 1.00 7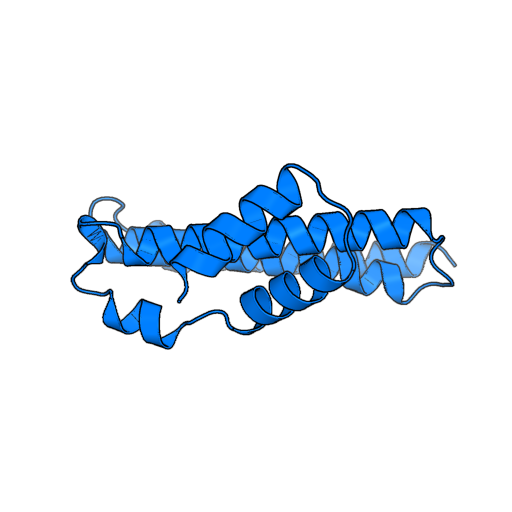7.25 96 SER A N 1
ATOM 771 C CA . SER A 1 96 ? -14.259 -4.077 6.117 1.00 77.25 96 SER A CA 1
ATOM 772 C C . SER A 1 96 ? -15.512 -3.644 6.896 1.00 77.25 96 SER A C 1
ATOM 774 O O . SER A 1 96 ? -15.857 -2.460 6.947 1.00 77.25 96 SER A O 1
ATOM 776 N N . GLU A 1 97 ? -16.206 -4.608 7.514 1.00 72.88 97 GLU A N 1
ATOM 777 C CA . GLU A 1 97 ? -17.387 -4.345 8.353 1.00 72.88 97 GLU A CA 1
ATOM 778 C C . GLU A 1 97 ? -17.050 -3.424 9.526 1.00 72.88 97 GLU A C 1
ATOM 780 O O . GLU A 1 97 ? -17.798 -2.489 9.816 1.00 72.88 97 GLU A O 1
ATOM 785 N N . GLU A 1 98 ? -15.868 -3.614 10.109 1.00 70.06 98 GLU A N 1
ATOM 786 C CA . GLU A 1 98 ? -15.343 -2.821 11.219 1.00 70.06 98 GLU A CA 1
ATOM 787 C C . GLU A 1 98 ? -15.184 -1.337 10.856 1.00 70.06 98 GLU A C 1
ATOM 789 O O . GLU A 1 98 ? -15.288 -0.463 11.715 1.00 70.06 98 GLU A O 1
ATOM 794 N N . THR A 1 99 ? -14.952 -1.023 9.575 1.00 70.19 99 THR A N 1
ATOM 795 C CA . THR A 1 99 ? -14.686 0.342 9.096 1.00 70.19 99 THR A CA 1
ATOM 796 C C . THR A 1 99 ? -15.843 0.951 8.311 1.00 70.19 99 THR A C 1
ATOM 798 O O . THR A 1 99 ? -15.761 2.106 7.881 1.00 70.19 99 THR A O 1
ATOM 801 N N . ARG A 1 100 ? -16.955 0.219 8.167 1.00 73.19 100 ARG A N 1
ATOM 802 C CA . ARG A 1 100 ? -18.106 0.596 7.335 1.00 73.19 100 ARG A CA 1
ATOM 803 C C . ARG A 1 100 ? -18.685 1.967 7.692 1.00 73.19 100 ARG A C 1
ATOM 805 O O . ARG A 1 100 ? -19.058 2.725 6.794 1.00 73.19 100 ARG A O 1
ATOM 812 N N . GLN A 1 101 ? -18.708 2.321 8.977 1.00 73.31 101 GLN A N 1
ATOM 813 C CA . GLN A 1 101 ? -19.204 3.620 9.458 1.00 73.31 101 GLN A CA 1
ATOM 814 C C . GLN A 1 101 ? -18.340 4.823 9.024 1.00 73.31 101 GLN A C 1
ATOM 816 O O . GLN A 1 101 ? -18.838 5.945 8.960 1.00 73.31 101 GLN A O 1
ATOM 821 N N . TRP A 1 102 ? -17.075 4.598 8.648 1.00 72.81 102 TRP A N 1
ATOM 822 C CA . TRP A 1 102 ? -16.167 5.628 8.119 1.00 72.81 102 TRP A CA 1
ATOM 823 C C . TRP A 1 102 ? -15.904 5.479 6.614 1.00 72.81 102 TRP A C 1
ATOM 825 O O . TRP A 1 102 ? -15.017 6.134 6.070 1.00 72.81 102 TRP A O 1
ATOM 835 N N . SER A 1 103 ? -16.688 4.652 5.917 1.00 71.94 103 SER A N 1
ATOM 836 C CA . SER A 1 103 ? -16.568 4.420 4.470 1.00 71.94 103 SER A CA 1
ATOM 837 C C . SER A 1 103 ? -16.557 5.714 3.645 1.00 71.94 103 SER A C 1
ATOM 839 O O . SER A 1 103 ? -15.785 5.825 2.694 1.00 71.94 103 SER A O 1
ATOM 841 N N . TRP A 1 104 ? -17.344 6.720 4.041 1.00 73.88 104 TRP A N 1
ATOM 842 C CA . TRP A 1 104 ? -17.395 8.039 3.398 1.00 73.88 104 TRP A CA 1
ATOM 843 C C . TRP A 1 104 ? -16.031 8.751 3.375 1.00 73.88 104 TRP A C 1
ATOM 845 O O . TRP A 1 104 ? -15.677 9.384 2.381 1.00 73.88 104 TRP A O 1
ATOM 855 N N . MET A 1 105 ? -15.229 8.595 4.430 1.00 68.62 105 MET A N 1
ATOM 856 C CA . MET A 1 105 ? -13.903 9.202 4.535 1.00 68.62 105 MET A CA 1
ATOM 857 C C . MET A 1 105 ? -12.932 8.562 3.534 1.00 68.62 105 MET A C 1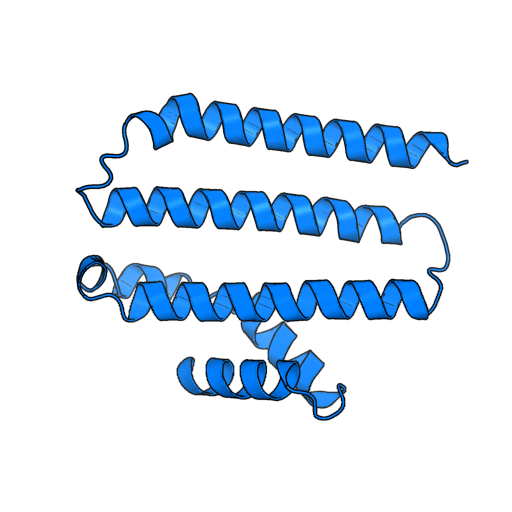
ATOM 859 O O . MET A 1 105 ? -12.193 9.260 2.841 1.00 68.62 105 MET A O 1
ATOM 863 N N . PHE A 1 106 ? -12.980 7.235 3.389 1.00 68.25 106 PHE A N 1
ATOM 864 C CA . PHE A 1 106 ? -12.143 6.509 2.427 1.00 68.25 106 PHE A CA 1
ATOM 865 C C . PHE A 1 106 ? -12.560 6.756 0.976 1.00 68.25 106 PHE A C 1
ATOM 867 O O . PHE A 1 106 ? -11.707 6.781 0.092 1.00 68.25 106 PHE A O 1
ATOM 874 N N . GLN A 1 107 ? -13.850 6.996 0.719 1.00 65.88 107 GLN A N 1
ATOM 875 C CA . GLN A 1 107 ? -14.320 7.386 -0.612 1.00 65.88 107 GLN A CA 1
ATOM 876 C C . GLN A 1 107 ? -13.770 8.747 -1.050 1.00 65.88 107 GLN A C 1
ATOM 878 O O . GLN A 1 107 ? -13.447 8.922 -2.225 1.00 65.88 107 GLN A O 1
ATOM 883 N N . MET A 1 108 ? -13.623 9.683 -0.110 1.00 60.38 108 MET A N 1
ATOM 884 C CA . MET A 1 108 ? -13.052 11.005 -0.369 1.00 60.38 108 MET A CA 1
ATOM 885 C C . MET A 1 108 ? -11.526 10.949 -0.552 1.00 60.38 108 MET A C 1
ATOM 887 O O . MET A 1 108 ? -10.966 11.721 -1.324 1.00 60.38 108 MET A O 1
ATOM 891 N N . TYR A 1 109 ? -10.861 9.980 0.082 1.00 64.69 109 TYR A N 1
ATOM 892 C CA . TYR A 1 109 ? -9.418 9.741 -0.026 1.00 64.69 109 TYR A CA 1
ATOM 893 C C . TYR A 1 109 ? -9.026 8.794 -1.174 1.00 64.69 109 TYR A C 1
ATOM 895 O O . TYR A 1 109 ? -8.002 8.105 -1.100 1.00 64.69 109 TYR A O 1
ATOM 903 N N . ARG A 1 110 ? -9.834 8.735 -2.243 1.00 64.62 110 ARG A N 1
ATOM 904 C CA . ARG A 1 110 ? -9.559 7.901 -3.421 1.00 64.62 110 ARG A CA 1
ATOM 905 C C . ARG A 1 110 ? -8.172 8.257 -3.966 1.00 64.62 110 ARG A C 1
ATOM 907 O O . ARG A 1 110 ? -7.957 9.358 -4.465 1.00 64.62 110 ARG A O 1
ATOM 914 N N . GLN A 1 111 ? -7.229 7.319 -3.864 1.00 71.31 111 GLN A N 1
ATOM 915 C CA . GLN A 1 111 ? -5.833 7.476 -4.291 1.00 71.31 111 GLN A CA 1
ATOM 916 C C . GLN A 1 111 ? -5.741 7.445 -5.827 1.00 71.31 111 GLN A C 1
ATOM 918 O O . GLN A 1 111 ? -5.173 6.525 -6.415 1.00 71.31 111 GLN A O 1
ATOM 923 N N . TRP A 1 112 ? -6.333 8.448 -6.486 1.00 77.94 112 TRP A N 1
ATOM 924 C CA . TRP A 1 112 ? -6.476 8.536 -7.942 1.00 77.94 112 TRP A CA 1
ATOM 925 C C . TRP A 1 112 ? -5.137 8.431 -8.672 1.00 77.94 112 TRP A C 1
ATOM 927 O O . TRP A 1 112 ? -5.064 7.848 -9.747 1.00 77.94 112 TRP A O 1
ATOM 937 N N . HIS A 1 113 ? -4.060 8.916 -8.055 1.00 81.00 113 HIS A N 1
ATOM 938 C CA . HIS A 1 113 ? -2.708 8.799 -8.593 1.00 81.00 113 HIS A CA 1
ATOM 939 C C . HIS A 1 113 ? -2.267 7.341 -8.790 1.00 81.00 113 HIS A C 1
ATOM 941 O O . HIS A 1 113 ? -1.696 7.023 -9.828 1.00 81.00 113 HIS A O 1
ATOM 947 N N . ALA A 1 114 ? -2.571 6.445 -7.843 1.00 83.25 114 ALA A N 1
ATOM 948 C CA . ALA A 1 114 ? -2.249 5.022 -7.976 1.00 83.25 114 ALA A CA 1
ATOM 949 C C . ALA A 1 114 ? -3.116 4.353 -9.054 1.00 83.25 114 ALA A C 1
ATOM 951 O O . ALA A 1 114 ? -2.611 3.568 -9.850 1.00 83.25 114 ALA A O 1
ATOM 952 N N . PHE A 1 115 ? -4.398 4.717 -9.131 1.00 83.69 115 PHE A N 1
ATOM 953 C CA . PHE A 1 115 ? -5.312 4.196 -10.149 1.00 83.69 115 PHE A CA 1
ATOM 954 C C . PHE A 1 115 ? -4.915 4.623 -11.568 1.00 83.69 115 PHE A C 1
ATOM 956 O O . PHE A 1 115 ? -4.788 3.781 -12.452 1.00 83.69 115 PHE A O 1
ATOM 963 N N . ALA A 1 116 ? -4.634 5.911 -11.777 1.00 84.31 116 ALA A N 1
ATOM 964 C CA . ALA A 1 116 ? -4.163 6.429 -13.058 1.00 84.31 116 ALA A CA 1
ATOM 965 C C . ALA A 1 116 ? -2.827 5.793 -13.477 1.00 84.31 116 ALA A C 1
ATOM 967 O O . ALA A 1 116 ? -2.655 5.448 -14.645 1.00 84.31 116 ALA A O 1
ATOM 968 N N . PHE A 1 117 ? -1.908 5.590 -12.525 1.00 84.62 117 PHE A N 1
ATOM 969 C CA . PHE A 1 117 ? -0.638 4.915 -12.784 1.00 84.62 117 PHE A CA 1
ATOM 970 C C . PHE A 1 117 ? -0.843 3.461 -13.229 1.00 84.62 117 PHE A C 1
ATOM 972 O O . PHE A 1 117 ? -0.292 3.058 -14.252 1.00 84.62 117 PHE A O 1
ATOM 979 N N . ILE A 1 118 ? -1.695 2.697 -12.536 1.00 87.12 118 ILE A N 1
ATOM 980 C CA . ILE A 1 118 ? -2.007 1.313 -12.920 1.00 87.12 118 ILE A CA 1
ATOM 981 C C . ILE A 1 118 ? -2.603 1.240 -14.323 1.00 87.12 118 ILE A C 1
ATOM 983 O O . ILE A 1 118 ? -2.144 0.435 -15.129 1.00 87.12 118 ILE A O 1
ATOM 987 N N . LEU A 1 119 ? -3.583 2.091 -14.638 1.00 87.75 119 LEU A N 1
ATOM 988 C CA . LEU A 1 119 ? -4.177 2.127 -15.975 1.00 87.75 119 LEU A CA 1
ATOM 989 C C . LEU A 1 119 ? -3.136 2.465 -17.047 1.00 87.75 119 LEU A C 1
ATOM 991 O O . LEU A 1 119 ? -3.141 1.857 -18.113 1.00 87.75 119 LEU A O 1
ATOM 995 N N . SER A 1 120 ? -2.220 3.396 -16.759 1.00 86.56 120 SER A N 1
ATOM 996 C CA . SER A 1 120 ? -1.147 3.745 -17.693 1.00 86.56 120 SER A CA 1
ATOM 997 C C . SER A 1 120 ? -0.185 2.579 -17.945 1.00 86.56 120 SER A C 1
ATOM 999 O O . SER A 1 120 ? 0.169 2.330 -19.095 1.00 86.56 120 SER A O 1
ATOM 1001 N N . GLU A 1 121 ? 0.169 1.818 -16.905 1.00 86.25 121 GLU A N 1
ATOM 1002 C CA . GLU A 1 121 ? 1.030 0.634 -17.012 1.00 86.25 121 GLU A CA 1
ATOM 1003 C C . GLU A 1 121 ? 0.324 -0.517 -17.741 1.00 86.25 121 GLU A C 1
ATOM 1005 O O . GLU A 1 121 ? 0.936 -1.184 -18.574 1.00 86.25 121 GLU A O 1
ATOM 1010 N N . LEU A 1 122 ? -0.974 -0.728 -17.500 1.00 88.00 122 LEU A N 1
ATOM 1011 C CA . LEU A 1 122 ? -1.769 -1.762 -18.173 1.00 88.00 122 LEU A CA 1
ATOM 1012 C C . LEU A 1 122 ? -1.881 -1.551 -19.691 1.00 88.00 122 LEU A C 1
ATOM 1014 O O . LEU A 1 122 ? -2.039 -2.524 -20.423 1.00 88.00 122 LEU A O 1
ATOM 1018 N N . CYS A 1 123 ? -1.765 -0.312 -20.178 1.00 87.25 123 CYS A N 1
ATOM 1019 C CA . CYS A 1 123 ? -1.764 -0.015 -21.614 1.00 87.25 123 CYS A CA 1
ATOM 1020 C C . CYS A 1 123 ? -0.484 -0.466 -22.338 1.00 87.25 123 CYS A C 1
ATOM 1022 O O . CYS A 1 123 ? -0.503 -0.622 -23.558 1.00 87.25 123 CYS A O 1
ATOM 1024 N N . VAL A 1 124 ? 0.632 -0.622 -21.619 1.00 85.25 124 VAL A N 1
ATOM 1025 C CA . VAL A 1 124 ? 1.964 -0.849 -22.216 1.00 85.25 124 VAL A CA 1
ATOM 1026 C C . VAL A 1 124 ? 2.621 -2.156 -21.771 1.00 85.25 124 VAL A C 1
ATOM 1028 O O . VAL A 1 124 ? 3.521 -2.651 -22.450 1.00 85.25 124 VAL A O 1
ATOM 1031 N N . ARG A 1 125 ? 2.195 -2.727 -20.641 1.00 83.69 125 ARG A N 1
ATOM 1032 C CA . ARG A 1 125 ? 2.791 -3.922 -20.040 1.00 83.69 125 ARG A CA 1
ATOM 1033 C C . ARG A 1 125 ? 2.204 -5.206 -20.653 1.00 83.69 125 ARG A C 1
ATOM 1035 O O . ARG A 1 125 ? 0.993 -5.291 -20.849 1.00 83.69 125 ARG A O 1
ATOM 1042 N N . PRO A 1 126 ? 3.025 -6.234 -20.933 1.00 84.31 126 PRO A N 1
ATOM 1043 C CA . PRO A 1 126 ? 2.530 -7.523 -21.410 1.00 84.31 126 PRO A CA 1
ATOM 1044 C C . PRO A 1 126 ? 1.688 -8.250 -20.349 1.00 84.31 126 PRO A C 1
ATOM 1046 O O . PRO A 1 126 ? 1.826 -8.016 -19.143 1.00 84.31 126 PRO A O 1
ATOM 1049 N N . ALA A 1 127 ? 0.846 -9.179 -20.811 1.00 85.81 127 ALA A N 1
ATOM 1050 C CA . ALA A 1 127 ? 0.037 -10.026 -19.941 1.00 85.81 127 ALA A CA 1
ATOM 1051 C C . ALA A 1 127 ? 0.927 -10.788 -18.945 1.00 85.81 127 ALA A C 1
ATOM 1053 O O . ALA A 1 127 ? 1.900 -11.445 -19.318 1.00 85.81 127 ALA A O 1
ATOM 1054 N N . SER A 1 128 ? 0.604 -10.661 -17.663 1.00 87.94 128 SER A N 1
ATOM 1055 C CA . SER A 1 128 ? 1.329 -11.266 -16.549 1.00 87.94 128 SER A CA 1
ATOM 1056 C C . SER A 1 128 ? 0.388 -11.402 -15.358 1.00 87.94 128 SER A C 1
ATOM 1058 O O . SER A 1 128 ? -0.563 -10.631 -15.238 1.00 87.94 128 SER A O 1
ATOM 1060 N N . ALA A 1 129 ? 0.697 -12.301 -14.421 1.00 86.94 129 ALA A N 1
ATOM 1061 C CA . ALA A 1 129 ? -0.104 -12.469 -13.204 1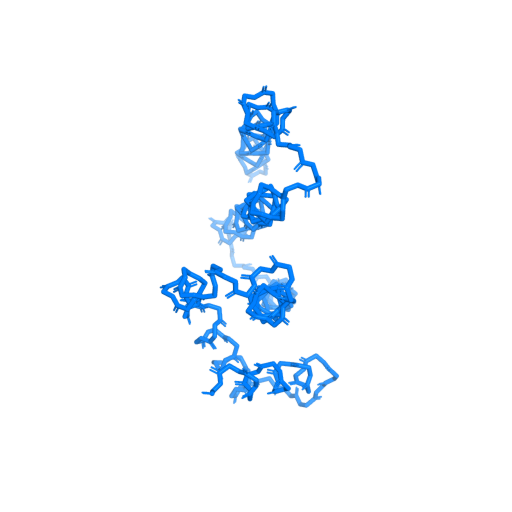.00 86.94 129 ALA A CA 1
ATOM 1062 C C . ALA A 1 129 ? -0.275 -11.154 -12.414 1.00 86.94 129 ALA A C 1
ATOM 1064 O O . ALA A 1 129 ? -1.295 -10.927 -11.764 1.00 86.94 129 ALA A O 1
ATOM 1065 N N . LEU A 1 130 ? 0.717 -10.260 -12.486 1.00 84.12 130 LEU A N 1
ATOM 1066 C CA . LEU A 1 130 ? 0.667 -8.954 -11.835 1.00 84.12 130 LEU A CA 1
ATOM 1067 C C . LEU A 1 130 ? -0.257 -7.975 -12.585 1.00 84.12 130 LEU A C 1
ATOM 1069 O O . LEU A 1 130 ? -0.967 -7.202 -11.946 1.00 84.12 130 LEU A O 1
ATOM 1073 N N . ALA A 1 131 ? -0.317 -8.057 -13.919 1.00 87.50 131 ALA A N 1
ATOM 1074 C CA . ALA A 1 131 ? -1.290 -7.327 -14.731 1.00 87.50 131 ALA A CA 1
ATOM 1075 C C . ALA A 1 131 ? -2.728 -7.839 -14.514 1.00 87.50 131 ALA A C 1
ATOM 1077 O O . ALA A 1 131 ? -3.647 -7.031 -14.416 1.00 87.50 131 ALA A O 1
ATOM 1078 N N . ASP A 1 132 ? -2.935 -9.149 -14.351 1.00 88.69 132 ASP A N 1
ATOM 1079 C CA . ASP A 1 132 ? -4.259 -9.723 -14.044 1.00 88.69 132 ASP A CA 1
ATOM 1080 C C . ASP A 1 132 ? -4.777 -9.254 -12.676 1.00 88.69 132 ASP A C 1
ATOM 1082 O O . ASP A 1 132 ? -5.943 -8.876 -12.505 1.00 88.69 132 ASP A O 1
ATOM 1086 N N . ARG A 1 133 ? -3.877 -9.210 -11.688 1.00 89.31 133 ARG A N 1
ATOM 1087 C CA . ARG A 1 133 ? -4.160 -8.677 -10.353 1.00 89.31 133 ARG A CA 1
ATOM 1088 C C . ARG A 1 133 ? -4.489 -7.179 -10.407 1.00 89.31 133 ARG A C 1
ATOM 1090 O O . ARG A 1 133 ? -5.460 -6.744 -9.789 1.00 89.31 133 ARG A O 1
ATOM 1097 N N . ALA A 1 134 ? -3.753 -6.409 -11.211 1.00 87.56 134 ALA A N 1
ATOM 1098 C CA . ALA A 1 134 ? -4.032 -4.997 -11.471 1.00 87.56 134 ALA A CA 1
ATOM 1099 C C . ALA A 1 134 ? -5.392 -4.762 -12.159 1.00 87.56 134 ALA A C 1
ATOM 1101 O O . ALA A 1 134 ? -6.124 -3.846 -11.776 1.00 87.56 134 ALA A O 1
ATOM 1102 N N . TRP A 1 135 ? -5.767 -5.597 -13.131 1.00 89.56 135 TRP A N 1
ATOM 1103 C CA . TRP A 1 135 ? -7.090 -5.558 -13.763 1.00 89.56 135 TRP A CA 1
ATOM 1104 C C . TRP A 1 135 ? -8.209 -5.818 -12.757 1.00 89.56 135 TRP A C 1
ATOM 1106 O O . TRP A 1 135 ? -9.171 -5.052 -12.693 1.00 89.56 135 TRP A O 1
ATOM 1116 N N . THR A 1 136 ? -8.049 -6.852 -11.928 1.00 90.12 136 THR A N 1
ATOM 1117 C CA . THR A 1 136 ? -9.027 -7.227 -10.898 1.00 90.12 136 THR A CA 1
ATOM 1118 C C . THR A 1 136 ? -9.304 -6.060 -9.955 1.00 90.12 136 THR A C 1
ATOM 1120 O O . THR A 1 136 ? -10.457 -5.666 -9.776 1.00 90.12 136 THR A O 1
ATOM 1123 N N . ILE A 1 137 ? -8.255 -5.451 -9.392 1.00 86.56 137 ILE A N 1
ATOM 1124 C CA . ILE A 1 137 ? -8.439 -4.346 -8.446 1.00 86.56 137 ILE A CA 1
ATOM 1125 C C . ILE A 1 137 ? -8.968 -3.071 -9.118 1.00 86.56 137 ILE A C 1
ATOM 1127 O O . ILE A 1 137 ? -9.723 -2.321 -8.501 1.00 86.56 137 ILE A O 1
ATOM 1131 N N . SER A 1 138 ? -8.633 -2.842 -10.391 1.00 84.12 138 SER A N 1
ATOM 1132 C CA . SER A 1 138 ? -9.131 -1.687 -11.148 1.00 84.12 138 SER A CA 1
ATOM 1133 C C . SER A 1 138 ? -10.642 -1.761 -11.376 1.00 84.12 138 SER A C 1
ATOM 1135 O O . SER A 1 138 ? -11.328 -0.748 -11.250 1.00 84.12 138 SER A O 1
ATOM 1137 N N . ILE A 1 139 ? -11.174 -2.958 -11.639 1.00 87.00 139 ILE A N 1
ATOM 1138 C CA . ILE A 1 139 ? -12.619 -3.190 -11.782 1.00 87.00 139 ILE A CA 1
ATOM 1139 C C . ILE A 1 139 ? -13.338 -2.987 -10.443 1.00 87.00 139 ILE A C 1
ATOM 1141 O O . ILE A 1 139 ? -14.403 -2.383 -10.409 1.00 87.00 139 ILE A O 1
ATOM 1145 N N . LEU A 1 140 ? -12.741 -3.417 -9.326 1.00 82.81 140 LEU A N 1
ATOM 1146 C CA . LEU A 1 140 ? -13.308 -3.238 -7.978 1.00 82.81 140 LEU A CA 1
ATOM 1147 C C . LEU A 1 140 ? -13.355 -1.769 -7.506 1.00 82.81 140 LEU A C 1
ATOM 1149 O O . LEU A 1 140 ? -13.983 -1.459 -6.487 1.00 82.81 140 LEU A O 1
ATOM 1153 N N . MET A 1 141 ? -12.653 -0.871 -8.205 1.00 73.81 141 MET A N 1
ATOM 1154 C CA . MET A 1 141 ? -12.620 0.570 -7.935 1.00 73.81 141 MET A CA 1
ATOM 1155 C C . MET A 1 141 ? -13.644 1.388 -8.735 1.00 73.81 141 MET A C 1
ATOM 1157 O O . MET A 1 141 ? -13.874 2.553 -8.380 1.00 73.81 141 MET A O 1
ATOM 1161 N N . TYR A 1 142 ? -14.231 0.801 -9.782 1.00 62.75 142 TYR A N 1
ATOM 1162 C CA . TYR A 1 142 ? -15.350 1.365 -10.541 1.00 62.75 142 TYR A CA 1
ATOM 1163 C C . TYR A 1 142 ? -16.653 1.214 -9.745 1.00 62.75 142 TYR A C 1
ATOM 1165 O O . TYR A 1 142 ? -17.342 2.245 -9.574 1.00 62.75 142 TYR A O 1
#

Radius of gyration: 17.62 Å; chains: 1; bounding box: 50×25×45 Å

Organism: NCBI:txid2972119

Foldseek 3Di:
DPPPLVVQLVVQVVVLVVVVVCCCVPQLVPQDVVQPVSVLVVVVVVLVSVVSNLCSVLVSVVVPDDDPPVVVVVNLVVLLLSLLVVLVSLLCCLPDPSNVVVNVVSVVVPPVVSLVSLVVCLVPPDDDPSNVSSVVSNVSND